Protein AF-A0A356DVQ6-F1 (afdb_monomer_lite)

Sequence (127 aa):
MVTLAAHTLTRSLMENEAKFTWEIQKTNPEKYNDLIEALSGITDPELGYSITELGLVREIKLTEQGAYVRMILTTPYCPYGPAMLEETRKKVEKTLGVPTTMEFGVEPWTPDMMEDDLFDPEWGLLP

Secondary structure (DSSP, 8-state):
--SHHHHHHHHHHHHHTTT-EETHHHH-HHHHHHHHHHHHT-B-TTT-SBTTTTT-EEEEEEETTEEEEEE--SSTT-TTHHHHHHHHHHHHHHHHSS-EEEEE--SPP-GGGS-TTS--TTS----

pLDDT: mean 77.13, std 18.26, range [39.28, 95.5]

Structure (mmCIF, N/CA/C/O backbone):
data_AF-A0A356DVQ6-F1
#
_entry.id   AF-A0A356DVQ6-F1
#
loop_
_atom_site.group_PDB
_atom_site.id
_atom_site.type_symbol
_atom_site.label_atom_id
_atom_site.label_alt_id
_atom_site.label_comp_id
_atom_site.label_asym_id
_atom_site.label_entity_id
_atom_site.label_seq_id
_atom_site.pdbx_PDB_ins_code
_atom_site.Cartn_x
_atom_site.Cartn_y
_atom_site.Cartn_z
_atom_site.occupancy
_atom_site.B_iso_or_equiv
_atom_site.auth_seq_id
_atom_site.auth_comp_id
_atom_site.auth_asym_id
_atom_site.auth_atom_id
_atom_site.pdbx_PDB_model_num
ATOM 1 N N . MET A 1 1 ? 34.374 -5.673 27.462 1.00 45.47 1 MET A N 1
ATOM 2 C CA . MET A 1 1 ? 34.010 -5.981 26.062 1.00 45.47 1 MET A CA 1
ATOM 3 C C . MET A 1 1 ? 32.486 -6.093 25.928 1.00 45.47 1 MET A C 1
ATOM 5 O O . MET A 1 1 ? 31.985 -7.157 25.611 1.00 45.47 1 MET A O 1
ATOM 9 N N . VAL A 1 2 ? 31.732 -5.024 26.220 1.00 42.38 2 VAL A N 1
ATOM 10 C CA . VAL A 1 2 ? 30.244 -5.045 26.177 1.00 42.38 2 VAL A CA 1
ATOM 11 C C . VAL A 1 2 ? 29.693 -3.950 25.240 1.00 42.38 2 VAL A C 1
ATOM 13 O O . VAL A 1 2 ? 28.496 -3.734 25.148 1.00 42.38 2 VAL A O 1
ATOM 16 N N . THR A 1 3 ? 30.559 -3.253 24.496 1.00 43.03 3 THR A N 1
ATOM 17 C CA . THR A 1 3 ? 30.175 -2.034 23.755 1.00 43.03 3 THR A CA 1
ATOM 18 C C . THR A 1 3 ? 29.917 -2.265 22.260 1.00 43.03 3 THR A C 1
ATOM 20 O O . THR A 1 3 ? 29.282 -1.424 21.630 1.00 43.03 3 THR A O 1
ATOM 23 N N . LEU A 1 4 ? 30.353 -3.396 21.683 1.00 46.47 4 LEU A N 1
ATOM 24 C CA . LEU A 1 4 ? 30.175 -3.658 20.245 1.00 46.47 4 LEU A CA 1
ATOM 25 C C . LEU A 1 4 ? 28.797 -4.239 19.882 1.00 46.47 4 LEU A C 1
ATOM 27 O O . LEU A 1 4 ? 28.279 -3.903 18.827 1.00 46.47 4 LEU A O 1
ATOM 31 N N . ALA A 1 5 ? 28.178 -5.057 20.740 1.00 47.72 5 ALA A N 1
ATOM 32 C CA . ALA A 1 5 ? 26.908 -5.716 20.406 1.00 47.72 5 ALA A CA 1
ATOM 33 C C . ALA A 1 5 ? 25.700 -4.757 20.424 1.00 47.72 5 ALA A C 1
ATOM 35 O O . ALA A 1 5 ? 24.781 -4.906 19.626 1.00 47.72 5 ALA A O 1
ATOM 36 N N . ALA A 1 6 ? 25.715 -3.741 21.296 1.00 44.97 6 ALA A N 1
ATOM 37 C CA . ALA A 1 6 ? 24.623 -2.771 21.385 1.00 44.97 6 ALA A CA 1
ATOM 38 C C . ALA A 1 6 ? 24.583 -1.810 20.183 1.00 44.97 6 ALA A C 1
ATOM 40 O O . ALA A 1 6 ? 23.506 -1.419 19.760 1.00 44.97 6 ALA A O 1
ATOM 41 N N . HIS A 1 7 ? 25.734 -1.461 19.593 1.00 39.28 7 HIS A N 1
ATOM 42 C CA . HIS A 1 7 ? 25.782 -0.544 18.445 1.00 39.28 7 HIS A CA 1
ATOM 43 C C . HIS A 1 7 ? 25.234 -1.158 17.151 1.00 39.28 7 HIS A C 1
ATOM 45 O O . HIS A 1 7 ? 24.667 -0.437 16.333 1.00 39.28 7 HIS A O 1
ATOM 51 N N . THR A 1 8 ? 25.383 -2.471 16.962 1.00 43.53 8 THR A N 1
ATOM 52 C CA . THR A 1 8 ? 24.876 -3.160 15.766 1.00 43.53 8 THR A CA 1
ATOM 53 C C . THR A 1 8 ? 23.355 -3.321 15.813 1.00 43.53 8 THR A C 1
ATOM 55 O O . THR A 1 8 ? 22.689 -3.125 14.801 1.00 43.53 8 THR A O 1
ATOM 58 N N . LEU A 1 9 ? 22.792 -3.591 16.998 1.00 47.69 9 LEU A N 1
ATOM 59 C CA . LEU A 1 9 ? 21.346 -3.759 17.177 1.00 47.69 9 LEU A CA 1
ATOM 60 C C . LEU A 1 9 ? 20.579 -2.436 17.033 1.00 47.69 9 LEU A C 1
ATOM 62 O O . LEU A 1 9 ? 19.538 -2.409 16.387 1.00 47.69 9 LEU A O 1
ATOM 66 N N . THR A 1 10 ? 21.107 -1.318 17.546 1.00 48.00 10 THR A N 1
ATOM 67 C CA . THR A 1 10 ? 20.453 -0.007 17.373 1.00 48.00 10 THR A CA 1
ATOM 68 C C . THR A 1 10 ? 20.476 0.459 15.917 1.00 48.00 10 THR A C 1
ATOM 70 O O . THR A 1 10 ? 19.539 1.107 15.468 1.00 48.00 10 THR A O 1
ATOM 73 N N . ARG A 1 11 ? 21.519 0.105 15.155 1.00 44.16 11 ARG A N 1
ATOM 74 C CA . ARG A 1 11 ? 21.627 0.441 13.730 1.00 44.16 11 ARG A CA 1
ATOM 75 C C . ARG A 1 11 ? 20.608 -0.328 12.880 1.00 44.16 11 ARG A C 1
ATOM 77 O O . ARG A 1 11 ? 19.922 0.289 12.079 1.00 44.16 11 ARG A O 1
ATOM 84 N N . SER A 1 12 ? 20.457 -1.632 13.114 1.00 46.06 12 SER A N 1
ATOM 85 C CA . SER A 1 12 ? 19.471 -2.470 12.413 1.00 46.06 12 SER A CA 1
ATOM 86 C C . SER A 1 12 ? 18.025 -2.029 12.689 1.00 46.06 12 SER A C 1
ATOM 88 O O . SER A 1 12 ? 17.215 -1.975 11.769 1.00 46.06 12 SER A O 1
ATOM 90 N N . LEU A 1 13 ? 17.716 -1.605 13.920 1.00 47.19 13 LEU A N 1
ATOM 91 C CA . LEU A 1 13 ? 16.396 -1.057 14.251 1.00 47.19 13 LEU A CA 1
ATOM 92 C C . LEU A 1 13 ? 16.146 0.318 13.605 1.00 47.19 13 LEU A C 1
ATOM 94 O O . LEU A 1 13 ? 15.023 0.590 13.200 1.00 47.19 13 LEU A O 1
ATOM 98 N N . MET A 1 14 ? 17.173 1.166 13.465 1.00 39.81 14 MET A N 1
ATOM 99 C CA . MET A 1 14 ? 17.046 2.474 12.799 1.00 39.81 14 MET A CA 1
ATOM 100 C C . MET A 1 14 ? 17.015 2.383 11.264 1.00 39.81 14 MET A C 1
ATOM 102 O O . MET A 1 14 ? 16.421 3.251 10.631 1.00 39.81 14 MET A O 1
ATOM 106 N N . GLU A 1 15 ? 17.618 1.353 10.661 1.00 44.97 15 GLU A N 1
ATOM 107 C CA . GLU A 1 15 ? 17.536 1.105 9.212 1.00 44.97 15 GLU A CA 1
ATOM 108 C C . GLU A 1 15 ? 16.154 0.566 8.799 1.00 44.97 15 GLU A C 1
ATOM 110 O O . GLU A 1 15 ? 15.638 0.974 7.758 1.00 44.97 15 GLU A O 1
ATOM 115 N N . ASN A 1 16 ? 15.493 -0.235 9.646 1.00 44.19 16 ASN A N 1
ATOM 116 C CA . ASN A 1 16 ? 14.131 -0.722 9.380 1.00 44.19 16 ASN A CA 1
ATOM 117 C C . ASN A 1 16 ? 13.029 0.324 9.613 1.00 44.19 16 ASN A C 1
ATOM 119 O O . ASN A 1 16 ? 11.984 0.247 8.972 1.00 44.19 16 ASN A O 1
ATOM 123 N N . GLU A 1 17 ? 13.248 1.350 10.446 1.00 42.97 17 GLU A N 1
ATOM 124 C CA . GLU A 1 17 ? 12.274 2.450 10.588 1.00 42.97 17 GLU A CA 1
ATOM 125 C C . GLU A 1 17 ? 12.180 3.349 9.337 1.00 42.97 17 GLU A C 1
ATOM 127 O O . GLU A 1 17 ? 11.236 4.128 9.214 1.00 42.97 17 GLU A O 1
ATOM 132 N N . ALA A 1 18 ? 13.118 3.239 8.388 1.00 45.84 18 ALA A N 1
ATOM 133 C CA . ALA A 1 18 ? 13.131 4.043 7.163 1.00 45.84 18 ALA A CA 1
ATOM 134 C C . ALA A 1 18 ? 12.517 3.341 5.937 1.00 45.84 18 ALA A C 1
ATOM 136 O O . ALA A 1 18 ? 12.308 4.001 4.914 1.00 45.84 18 ALA A O 1
ATOM 137 N N . LYS A 1 19 ? 12.235 2.029 6.003 1.00 55.84 19 LYS A N 1
ATOM 138 C CA . LYS A 1 19 ? 11.825 1.260 4.818 1.00 55.84 19 LYS A CA 1
ATOM 139 C C . LYS A 1 19 ? 10.313 1.191 4.614 1.00 55.84 19 LYS A C 1
ATOM 141 O O . LYS A 1 19 ? 9.916 1.253 3.465 1.00 55.84 19 LYS A O 1
ATOM 146 N N . PHE A 1 20 ? 9.460 1.167 5.634 1.00 66.69 20 PHE A N 1
ATOM 147 C CA . PHE A 1 20 ? 8.008 1.419 5.514 1.00 66.69 20 PHE A CA 1
ATOM 148 C C . PHE A 1 20 ? 7.367 1.493 6.901 1.00 66.69 20 PHE A C 1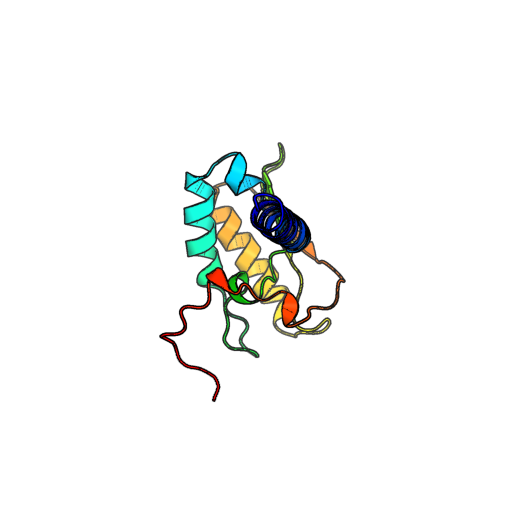
ATOM 150 O O . PHE A 1 20 ? 7.861 0.907 7.860 1.00 66.69 20 PHE A O 1
ATOM 157 N N . THR A 1 21 ? 6.233 2.185 7.012 1.00 74.50 21 THR A N 1
ATOM 158 C CA . THR A 1 21 ? 5.553 2.411 8.296 1.00 74.50 21 THR A CA 1
ATOM 159 C C . THR A 1 21 ? 4.180 1.753 8.288 1.00 74.50 21 THR A C 1
ATOM 161 O O . THR A 1 21 ? 3.197 2.322 7.819 1.00 74.50 21 THR A O 1
ATOM 164 N N . TRP A 1 22 ? 4.084 0.527 8.803 1.00 80.19 22 TRP A N 1
ATOM 165 C CA . TRP A 1 22 ? 2.796 -0.152 8.979 1.00 80.19 22 TRP A CA 1
ATOM 166 C C . TRP A 1 22 ? 2.337 0.007 10.428 1.00 80.19 22 TRP A C 1
ATOM 168 O O . TRP A 1 22 ? 2.590 -0.835 11.289 1.00 80.19 22 TRP A O 1
ATOM 178 N N . GLU A 1 23 ? 1.640 1.107 10.712 1.00 76.31 23 GLU A N 1
ATOM 179 C CA . GLU A 1 23 ? 1.121 1.404 12.055 1.00 76.31 23 GLU A CA 1
ATOM 180 C C . GLU A 1 23 ? 0.140 0.332 12.555 1.00 76.31 23 GLU A C 1
ATOM 182 O O . GLU A 1 23 ? -0.004 0.117 13.765 1.00 76.31 23 GLU A O 1
ATOM 187 N N . ILE A 1 24 ? -0.495 -0.392 11.626 1.00 74.31 24 ILE A N 1
ATOM 188 C CA . ILE A 1 24 ? -1.408 -1.490 11.947 1.00 74.31 24 ILE A CA 1
ATOM 189 C C . ILE A 1 24 ? -0.727 -2.629 12.721 1.00 74.31 24 ILE A C 1
ATOM 191 O O . ILE A 1 24 ? -1.367 -3.247 13.564 1.00 74.31 24 ILE A O 1
ATOM 195 N N . GLN A 1 25 ? 0.580 -2.850 12.540 1.00 74.50 25 GLN A N 1
ATOM 196 C CA . GLN A 1 25 ? 1.323 -3.872 13.286 1.00 74.50 25 GLN A CA 1
ATOM 197 C C . GLN A 1 25 ? 1.318 -3.601 14.800 1.00 74.50 25 GLN A C 1
ATOM 199 O O . GLN A 1 25 ? 1.202 -4.523 15.605 1.00 74.50 25 GLN A O 1
ATOM 204 N N . LYS A 1 26 ? 1.431 -2.325 15.192 1.00 73.62 26 LYS A N 1
ATOM 205 C CA . LYS A 1 26 ? 1.471 -1.900 16.601 1.00 73.62 26 LYS A CA 1
ATOM 206 C C . LYS A 1 26 ? 0.073 -1.807 17.218 1.00 73.62 26 LYS A C 1
ATOM 208 O O . LYS A 1 26 ? -0.073 -1.990 18.422 1.00 73.62 26 LYS A O 1
ATOM 213 N N . THR A 1 27 ? -0.937 -1.489 16.410 1.00 75.94 27 THR A N 1
ATOM 214 C CA . THR A 1 27 ? -2.303 -1.199 16.875 1.00 75.94 27 THR A CA 1
ATOM 215 C C . THR A 1 27 ? -3.233 -2.415 16.822 1.00 75.94 27 THR A C 1
ATOM 217 O O . THR A 1 27 ? -4.055 -2.577 17.722 1.00 75.94 27 THR A O 1
ATOM 220 N N . ASN A 1 28 ? -3.080 -3.289 15.821 1.00 78.75 28 ASN A N 1
ATOM 221 C CA . ASN A 1 28 ? -3.927 -4.459 15.562 1.00 78.75 28 ASN A CA 1
ATOM 222 C C . ASN A 1 28 ? -3.115 -5.604 14.910 1.00 78.75 28 ASN A C 1
ATOM 224 O O . ASN A 1 28 ? -3.196 -5.805 13.692 1.00 78.75 28 ASN A O 1
ATOM 228 N N . PRO A 1 29 ? -2.333 -6.372 15.692 1.00 77.00 29 PRO A N 1
ATOM 229 C CA . PRO A 1 29 ? -1.444 -7.409 15.161 1.00 77.00 29 PRO A CA 1
ATOM 230 C C . PRO A 1 29 ? -2.181 -8.547 14.433 1.00 77.00 29 PRO A C 1
ATOM 232 O O . PRO A 1 29 ? -1.636 -9.137 13.505 1.00 77.00 29 PRO A O 1
ATOM 235 N N . GLU A 1 30 ? -3.427 -8.845 14.803 1.00 79.25 30 GLU A N 1
ATOM 236 C CA . GLU A 1 30 ? -4.259 -9.842 14.125 1.00 79.25 30 GLU A CA 1
ATOM 237 C C . GLU A 1 30 ? -4.593 -9.425 12.687 1.00 79.25 30 GLU A C 1
ATOM 239 O O . GLU A 1 30 ? -4.391 -10.195 11.753 1.00 79.25 30 GLU A O 1
ATOM 244 N N . LYS A 1 31 ? -4.990 -8.162 12.492 1.00 82.25 31 LYS A N 1
ATOM 245 C CA . LYS A 1 31 ? -5.311 -7.615 11.168 1.00 82.25 31 LYS A CA 1
ATOM 246 C C . LYS A 1 31 ? -4.069 -7.415 10.309 1.00 82.25 31 LYS A C 1
ATOM 248 O O . LYS A 1 31 ? -4.159 -7.441 9.087 1.00 82.25 31 LYS A O 1
ATOM 253 N N . TYR A 1 32 ? -2.922 -7.183 10.945 1.00 82.94 32 TYR A N 1
ATOM 254 C CA . TYR A 1 32 ? -1.639 -7.091 10.260 1.00 82.94 32 TYR A CA 1
ATOM 255 C C . TYR A 1 32 ? -1.288 -8.405 9.547 1.00 82.94 32 TYR A C 1
ATOM 257 O O . TYR A 1 32 ? -0.965 -8.371 8.363 1.00 82.94 32 TYR A O 1
ATOM 265 N N . ASN A 1 33 ? -1.421 -9.551 10.222 1.00 82.19 33 ASN A N 1
ATOM 266 C CA . ASN A 1 33 ? -1.146 -10.853 9.604 1.00 82.19 33 ASN A CA 1
ATOM 267 C C . ASN A 1 33 ? -2.098 -11.135 8.434 1.00 82.19 33 ASN A C 1
ATOM 269 O O . ASN A 1 33 ? -1.643 -11.501 7.351 1.00 82.19 33 ASN A O 1
ATOM 273 N N . ASP A 1 34 ? -3.396 -10.869 8.621 1.00 87.00 34 ASP A N 1
ATOM 274 C CA . ASP A 1 34 ? -4.399 -11.032 7.563 1.00 87.00 34 ASP A CA 1
ATOM 275 C C . ASP A 1 34 ? -4.100 -10.132 6.349 1.00 87.00 34 ASP A C 1
ATOM 277 O O . ASP A 1 34 ? -4.356 -10.510 5.206 1.00 87.00 34 ASP A O 1
ATOM 281 N N . LEU A 1 35 ? -3.559 -8.927 6.570 1.00 87.81 35 LEU A N 1
ATOM 282 C CA . LEU A 1 35 ? -3.144 -8.025 5.495 1.00 87.81 35 LEU A CA 1
ATOM 283 C C . LEU A 1 35 ? -1.914 -8.527 4.750 1.00 87.81 35 LEU A C 1
ATOM 285 O O . LEU A 1 35 ? -1.908 -8.460 3.525 1.00 87.81 35 LEU A O 1
ATOM 289 N N . ILE A 1 36 ? -0.890 -9.008 5.456 1.00 86.19 36 ILE A N 1
ATOM 290 C CA . ILE A 1 36 ? 0.316 -9.558 4.826 1.00 86.19 36 ILE A CA 1
ATOM 291 C C . ILE A 1 36 ? -0.061 -10.737 3.928 1.00 86.19 36 ILE A C 1
ATOM 293 O O . ILE A 1 36 ? 0.298 -10.745 2.753 1.00 86.19 36 ILE A O 1
ATOM 297 N N . GLU A 1 37 ? -0.862 -11.676 4.435 1.00 87.38 37 GLU A N 1
ATOM 298 C CA . GLU A 1 37 ? -1.352 -12.817 3.653 1.00 87.38 37 GLU A CA 1
ATOM 299 C C . GLU A 1 37 ? -2.221 -12.369 2.469 1.00 87.38 37 GLU A C 1
ATOM 301 O O . GLU A 1 37 ? -2.154 -12.905 1.362 1.00 87.38 37 GLU A O 1
ATOM 306 N N . ALA A 1 38 ? -3.054 -11.352 2.674 1.00 89.75 38 ALA A N 1
ATOM 307 C CA . ALA A 1 38 ? -3.905 -10.845 1.617 1.00 89.75 38 ALA A CA 1
ATOM 308 C C . ALA A 1 38 ? -3.104 -10.151 0.500 1.00 89.75 38 ALA A C 1
ATOM 310 O O . ALA A 1 38 ? -3.435 -10.334 -0.676 1.00 89.75 38 ALA A O 1
ATOM 311 N N . LEU A 1 39 ? -2.092 -9.358 0.852 1.00 89.62 39 LEU A N 1
ATOM 312 C CA . LEU A 1 39 ? -1.301 -8.550 -0.076 1.00 89.62 39 LEU A CA 1
ATOM 313 C C . LEU A 1 39 ? -0.186 -9.344 -0.765 1.00 89.62 39 LEU A C 1
ATOM 315 O O . LEU A 1 39 ? 0.136 -9.023 -1.906 1.00 89.62 39 LEU A O 1
ATOM 319 N N . SER A 1 40 ? 0.329 -10.411 -0.147 1.00 86.94 40 SER A N 1
ATOM 320 C CA . SER A 1 40 ? 1.312 -11.305 -0.779 1.00 86.94 40 SER A CA 1
ATOM 321 C C . SER A 1 40 ? 0.776 -11.988 -2.042 1.00 86.94 40 SER A C 1
ATOM 323 O O . SER A 1 40 ? 1.539 -12.349 -2.933 1.00 86.94 40 SER A O 1
ATOM 325 N N . GLY A 1 41 ? -0.549 -12.108 -2.173 1.00 86.94 41 GLY A N 1
ATOM 326 C CA . GLY A 1 41 ? -1.198 -12.630 -3.376 1.00 86.94 41 GLY A CA 1
ATOM 327 C C . GLY A 1 41 ? -1.235 -11.671 -4.575 1.00 86.94 41 GLY A C 1
ATOM 328 O O . GLY A 1 41 ? -1.733 -12.073 -5.623 1.00 86.94 41 GLY A O 1
ATOM 329 N N . ILE A 1 42 ? -0.777 -10.422 -4.431 1.00 90.00 42 ILE A N 1
ATOM 330 C CA . ILE A 1 42 ? -0.715 -9.441 -5.524 1.00 90.00 42 ILE A CA 1
ATOM 331 C C . ILE A 1 42 ? 0.725 -9.381 -6.028 1.00 90.00 42 ILE A C 1
ATOM 333 O O . ILE A 1 42 ? 1.628 -8.991 -5.287 1.00 90.00 42 ILE A O 1
ATOM 337 N N . THR A 1 43 ? 0.929 -9.736 -7.294 1.00 89.38 43 THR A N 1
ATOM 338 C CA . THR A 1 43 ? 2.253 -9.880 -7.916 1.00 89.38 43 THR A CA 1
ATOM 339 C C . THR A 1 43 ? 2.467 -8.830 -9.002 1.00 89.38 43 THR A C 1
ATOM 341 O O . THR A 1 43 ? 1.557 -8.542 -9.779 1.00 89.38 43 THR A O 1
ATOM 344 N N . ASP A 1 44 ? 3.675 -8.270 -9.080 1.00 86.25 44 ASP A N 1
ATOM 345 C CA . ASP A 1 44 ? 4.103 -7.458 -10.220 1.00 86.25 44 ASP A CA 1
ATOM 346 C C . ASP A 1 44 ? 4.352 -8.391 -11.427 1.00 86.25 44 ASP A C 1
ATOM 348 O O . ASP A 1 44 ? 5.225 -9.260 -11.350 1.00 86.25 44 ASP A O 1
ATOM 352 N N . PRO A 1 45 ? 3.603 -8.263 -12.540 1.00 85.31 45 PRO A N 1
ATOM 353 C CA . PRO A 1 45 ? 3.725 -9.166 -13.686 1.00 85.31 45 PRO A CA 1
ATOM 354 C C . PRO A 1 45 ? 5.052 -9.027 -14.448 1.00 85.31 45 PRO A C 1
ATOM 356 O O . PRO A 1 45 ? 5.388 -9.918 -15.225 1.00 85.31 45 PRO A O 1
ATOM 359 N N . GLU A 1 46 ? 5.795 -7.936 -14.250 1.00 85.31 46 GLU A N 1
ATOM 360 C CA . GLU A 1 46 ? 7.082 -7.694 -14.905 1.00 85.31 46 GLU A CA 1
ATOM 361 C C . GLU A 1 46 ? 8.233 -8.348 -14.133 1.00 85.31 46 GLU A C 1
ATOM 363 O O . GLU A 1 46 ? 9.139 -8.917 -14.742 1.00 85.31 46 GLU A O 1
ATOM 368 N N . LEU A 1 47 ? 8.201 -8.277 -12.797 1.00 83.19 47 LEU A N 1
ATOM 369 C CA . LEU A 1 47 ? 9.263 -8.822 -11.941 1.00 83.19 47 LEU A CA 1
ATOM 370 C C . LEU A 1 47 ?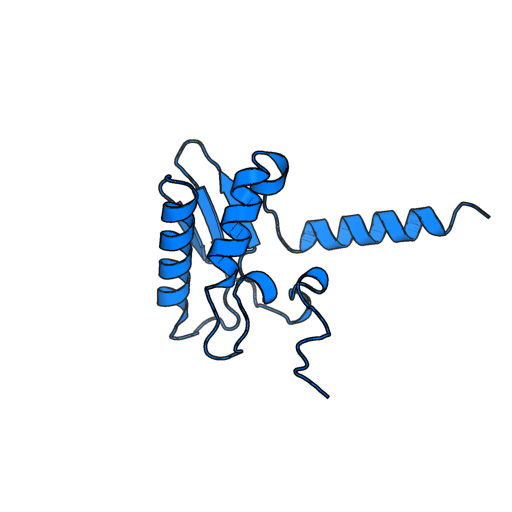 8.947 -10.206 -11.360 1.00 83.19 47 LEU A C 1
ATOM 372 O O . LEU A 1 47 ? 9.867 -10.914 -10.966 1.00 83.19 47 LEU A O 1
ATOM 376 N N . GLY A 1 48 ? 7.675 -10.607 -11.307 1.00 84.88 48 GL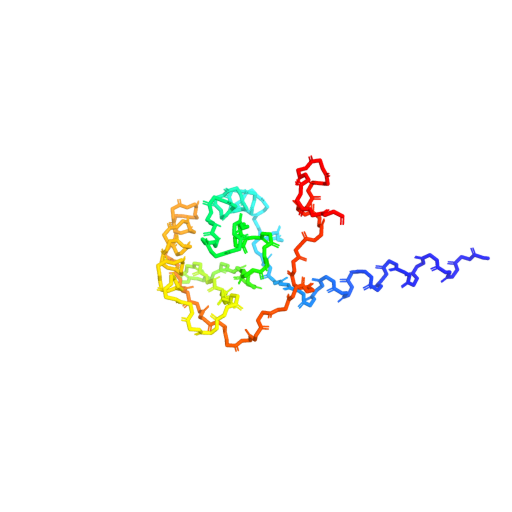Y A N 1
ATOM 377 C CA . GLY A 1 48 ? 7.244 -11.907 -10.783 1.00 84.88 48 GLY A CA 1
ATOM 378 C C . GLY A 1 48 ? 7.224 -12.022 -9.254 1.00 84.88 48 GLY A C 1
ATOM 379 O O . GLY A 1 48 ? 6.974 -13.112 -8.749 1.00 84.88 48 GLY A O 1
ATOM 380 N N . TYR A 1 49 ? 7.443 -10.922 -8.528 1.00 87.00 49 TYR A N 1
ATOM 381 C CA . TYR A 1 49 ? 7.428 -10.866 -7.060 1.00 87.00 49 TYR A CA 1
ATOM 382 C C . TYR A 1 49 ? 6.188 -10.143 -6.531 1.00 87.00 49 TYR A C 1
ATOM 384 O O . TYR A 1 49 ? 5.583 -9.319 -7.227 1.00 87.00 49 TYR A O 1
ATOM 392 N N . SER A 1 50 ? 5.795 -10.442 -5.294 1.00 89.12 50 SER A N 1
ATOM 393 C CA . SER A 1 50 ? 4.670 -9.778 -4.641 1.00 89.12 50 SER A CA 1
ATOM 394 C C . SER A 1 50 ? 4.967 -8.315 -4.313 1.00 89.12 50 SER A C 1
ATOM 396 O O . SER A 1 50 ? 6.109 -7.904 -4.100 1.00 89.12 50 SER A O 1
ATOM 398 N N . ILE A 1 51 ? 3.911 -7.510 -4.209 1.00 89.81 51 ILE A N 1
ATOM 399 C CA . ILE A 1 51 ? 4.025 -6.097 -3.819 1.00 89.81 51 ILE A CA 1
ATOM 400 C C . ILE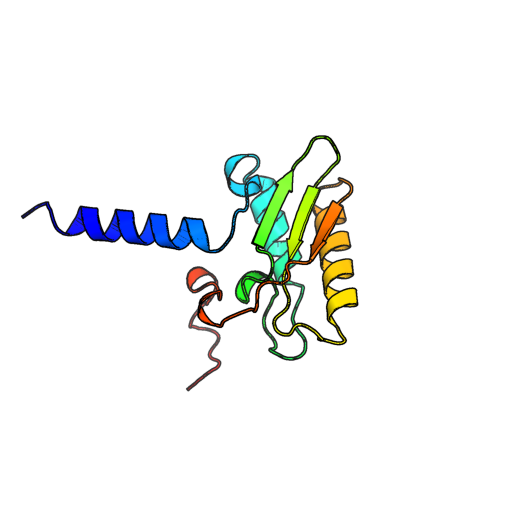 A 1 51 ? 4.582 -5.916 -2.396 1.00 89.81 51 ILE A C 1
ATOM 402 O O . ILE A 1 51 ? 5.102 -4.845 -2.078 1.00 89.81 51 ILE A O 1
ATOM 406 N N . THR A 1 52 ? 4.464 -6.943 -1.548 1.00 88.25 52 THR A N 1
ATOM 407 C CA . THR A 1 52 ? 5.023 -6.980 -0.192 1.00 88.25 52 THR A CA 1
ATOM 408 C C . THR A 1 52 ? 6.510 -7.314 -0.205 1.00 88.25 52 THR A C 1
ATOM 410 O O . THR A 1 52 ? 7.272 -6.608 0.442 1.00 88.25 52 THR A O 1
ATOM 413 N N . GLU A 1 53 ? 6.944 -8.306 -0.990 1.00 85.44 53 GLU A N 1
ATOM 414 C CA . GLU A 1 53 ? 8.370 -8.664 -1.133 1.00 85.44 53 GLU A CA 1
ATOM 415 C C . GLU A 1 53 ? 9.171 -7.542 -1.796 1.00 85.44 53 GLU A C 1
ATOM 417 O O . GLU A 1 53 ? 10.294 -7.238 -1.404 1.00 85.44 53 GLU A O 1
ATOM 422 N N . LEU A 1 54 ? 8.565 -6.878 -2.783 1.00 88.06 54 LEU A N 1
ATOM 423 C CA . LEU A 1 54 ? 9.151 -5.716 -3.442 1.00 88.06 54 LEU A CA 1
ATOM 424 C C . LEU A 1 54 ? 9.127 -4.455 -2.564 1.00 88.06 54 LEU A C 1
ATOM 426 O O . LEU A 1 54 ? 9.648 -3.425 -2.984 1.00 88.06 54 LEU A O 1
ATOM 430 N N . GLY A 1 55 ? 8.493 -4.478 -1.387 1.00 89.19 55 GLY A N 1
ATOM 431 C CA . GLY A 1 55 ? 8.403 -3.307 -0.511 1.00 89.19 55 GLY A CA 1
ATOM 432 C C . GLY A 1 55 ? 7.643 -2.126 -1.132 1.00 89.19 55 GLY A C 1
ATOM 433 O O . GLY A 1 55 ? 7.901 -0.964 -0.797 1.00 89.19 55 GLY A O 1
ATOM 434 N N . LEU A 1 56 ? 6.709 -2.397 -2.055 1.00 90.88 56 LEU A N 1
ATOM 435 C CA . LEU A 1 56 ? 5.950 -1.361 -2.765 1.00 90.88 56 LEU A CA 1
ATOM 436 C C . LEU A 1 56 ? 4.921 -0.676 -1.867 1.00 90.88 56 LEU A C 1
ATOM 438 O O . LEU A 1 56 ? 4.563 0.476 -2.106 1.00 90.88 56 LEU A O 1
ATOM 442 N N . VAL A 1 57 ? 4.435 -1.359 -0.833 1.00 92.00 57 VAL A N 1
ATOM 443 C CA . VAL A 1 57 ? 3.474 -0.799 0.124 1.00 92.00 57 VAL A CA 1
ATOM 444 C C . VAL A 1 57 ? 4.230 -0.122 1.268 1.00 92.00 57 VAL A C 1
ATOM 446 O O . VAL A 1 57 ? 4.723 -0.767 2.192 1.00 92.00 57 VAL A O 1
ATOM 449 N N . ARG A 1 58 ? 4.318 1.208 1.201 1.00 89.94 58 ARG A N 1
ATOM 450 C CA . ARG A 1 58 ? 5.168 2.039 2.068 1.00 89.94 58 ARG A CA 1
ATOM 451 C C . ARG A 1 58 ? 4.521 2.395 3.395 1.00 89.94 58 ARG A C 1
ATOM 453 O O . ARG A 1 58 ? 5.216 2.704 4.359 1.00 89.94 58 ARG A O 1
ATOM 460 N N . GLU A 1 59 ? 3.198 2.424 3.438 1.00 90.19 59 GLU A N 1
ATOM 461 C CA . GLU A 1 59 ? 2.472 2.819 4.637 1.00 90.19 59 GLU A CA 1
ATOM 462 C C . GLU A 1 59 ? 1.094 2.180 4.655 1.00 90.19 59 GLU A C 1
ATOM 464 O O . GLU A 1 59 ? 0.392 2.204 3.644 1.00 90.19 59 GLU A O 1
ATOM 469 N N . ILE A 1 60 ? 0.700 1.660 5.816 1.00 90.12 60 ILE A N 1
ATOM 470 C CA . ILE A 1 60 ? -0.684 1.284 6.103 1.00 90.12 60 ILE A CA 1
ATOM 471 C C . ILE A 1 60 ? -1.042 1.819 7.485 1.00 90.12 60 ILE A C 1
ATOM 473 O O . ILE A 1 60 ? -0.452 1.410 8.491 1.00 90.12 60 ILE A O 1
ATOM 477 N N . LYS A 1 61 ? -2.047 2.694 7.536 1.00 89.38 61 LYS A N 1
ATOM 478 C CA . LYS A 1 61 ? -2.596 3.230 8.787 1.00 89.38 61 LYS A CA 1
ATOM 479 C C . LYS A 1 61 ? -4.114 3.158 8.806 1.00 89.38 61 LYS A C 1
ATOM 481 O O . LYS A 1 61 ? -4.780 3.307 7.783 1.00 89.38 61 LYS A O 1
ATOM 486 N N . LEU A 1 62 ? -4.663 2.947 9.996 1.00 89.56 62 LEU A N 1
ATOM 487 C CA . LEU A 1 62 ? -6.093 3.052 10.248 1.00 89.56 62 LEU A CA 1
ATOM 488 C C . LEU A 1 62 ? -6.396 4.454 10.777 1.00 89.56 62 LEU A C 1
ATOM 490 O O . LEU A 1 62 ? -5.827 4.891 11.771 1.00 89.56 62 LEU A O 1
ATOM 494 N N . THR A 1 63 ? -7.295 5.154 10.096 1.00 88.06 63 THR A N 1
ATOM 495 C CA . THR A 1 63 ? -7.774 6.491 10.461 1.00 88.06 63 THR A CA 1
ATOM 496 C C . THR A 1 63 ? -9.254 6.430 10.835 1.00 88.06 63 THR A C 1
ATOM 498 O O . THR A 1 63 ? -9.927 5.428 10.586 1.00 88.06 63 THR A O 1
ATOM 501 N N . GLU A 1 64 ? -9.804 7.523 11.366 1.00 86.56 64 GLU A N 1
ATOM 502 C CA . GLU A 1 64 ? -11.248 7.636 11.632 1.00 86.56 64 GLU A CA 1
ATOM 503 C C . GLU A 1 64 ? -12.111 7.472 10.368 1.00 86.56 64 GLU A C 1
ATOM 505 O O . GLU A 1 64 ? -13.272 7.078 10.452 1.00 86.56 64 GLU A O 1
ATOM 510 N N . GLN A 1 65 ? -11.547 7.758 9.191 1.00 87.56 65 GLN A N 1
ATOM 511 C CA . GLN A 1 65 ? -12.242 7.699 7.904 1.00 87.56 65 GLN A CA 1
ATOM 512 C C . GLN A 1 65 ? -12.095 6.344 7.198 1.00 87.56 65 GLN A C 1
ATOM 514 O O . GLN A 1 65 ? -12.725 6.135 6.165 1.00 87.56 65 GLN A O 1
ATOM 519 N N . GLY A 1 66 ? -11.282 5.432 7.739 1.00 91.50 66 GLY A N 1
ATOM 520 C CA . GLY A 1 66 ? -10.955 4.147 7.124 1.00 91.50 66 GLY A CA 1
ATOM 521 C C . GLY A 1 66 ? -9.451 3.900 7.035 1.00 91.50 66 GLY A C 1
ATOM 522 O O . GLY A 1 66 ? -8.654 4.555 7.711 1.00 91.50 66 GLY A O 1
ATOM 523 N N . ALA A 1 67 ? -9.054 2.939 6.207 1.00 93.50 67 ALA A N 1
ATOM 524 C CA . ALA A 1 67 ? -7.649 2.637 5.978 1.00 93.50 67 ALA A CA 1
ATOM 525 C C . ALA A 1 67 ? -7.030 3.640 4.996 1.00 93.50 67 ALA A C 1
ATOM 527 O O . ALA A 1 67 ? -7.653 4.055 4.020 1.00 93.50 67 ALA A O 1
ATOM 528 N N . TYR A 1 68 ? -5.784 4.012 5.243 1.00 93.75 68 TYR A N 1
ATOM 529 C CA . TYR A 1 68 ? -4.952 4.748 4.306 1.00 93.75 68 TYR A CA 1
ATOM 530 C C . TYR A 1 68 ? -3.755 3.882 3.946 1.00 93.75 68 TYR A C 1
ATOM 532 O O . TYR A 1 68 ? -3.109 3.316 4.832 1.00 93.75 68 TYR A O 1
ATOM 540 N N . VAL A 1 69 ? -3.475 3.791 2.650 1.00 93.75 69 VAL A N 1
ATOM 541 C CA . VAL A 1 69 ? -2.395 2.975 2.104 1.00 93.75 69 VAL A CA 1
ATOM 542 C C . VAL A 1 69 ? -1.572 3.817 1.145 1.00 93.75 69 VAL A C 1
ATOM 544 O O . VAL A 1 69 ? -2.108 4.350 0.174 1.00 93.75 69 VAL A O 1
ATOM 547 N N . ARG A 1 70 ? -0.264 3.904 1.389 1.00 93.50 70 ARG A N 1
ATOM 548 C CA . ARG A 1 70 ? 0.689 4.549 0.482 1.00 93.50 70 ARG A CA 1
ATOM 549 C C . ARG A 1 70 ? 1.458 3.481 -0.275 1.00 93.50 70 ARG A C 1
ATOM 551 O O . ARG A 1 70 ? 2.098 2.633 0.345 1.00 93.50 70 ARG A O 1
ATOM 558 N N . MET A 1 71 ? 1.399 3.515 -1.602 1.00 92.75 71 MET A N 1
ATOM 559 C CA . MET A 1 71 ? 2.034 2.519 -2.467 1.00 92.75 71 MET A CA 1
ATOM 560 C C . MET A 1 71 ? 2.845 3.191 -3.577 1.00 92.75 71 MET A C 1
ATOM 562 O O . MET A 1 71 ? 2.444 4.224 -4.113 1.00 92.75 71 MET A O 1
ATOM 566 N N . ILE A 1 72 ? 3.982 2.594 -3.920 1.00 92.00 72 ILE A N 1
ATOM 567 C CA . ILE A 1 72 ? 4.867 3.010 -5.015 1.00 92.00 72 ILE A CA 1
ATOM 568 C C . ILE A 1 72 ? 4.854 1.949 -6.115 1.00 92.00 72 ILE A C 1
ATOM 570 O O . ILE A 1 72 ? 4.296 0.866 -5.944 1.00 92.00 72 ILE A O 1
ATOM 574 N N . LEU A 1 73 ? 5.470 2.253 -7.252 1.00 89.75 73 LEU A N 1
ATOM 575 C CA . LEU A 1 73 ? 5.639 1.300 -8.346 1.00 89.75 73 LEU A CA 1
ATOM 576 C C . LEU A 1 73 ? 7.121 1.090 -8.633 1.00 89.75 73 LEU A C 1
ATOM 578 O O . LEU A 1 73 ? 7.934 2.000 -8.470 1.00 89.75 73 LEU A O 1
ATOM 582 N N . THR A 1 74 ? 7.442 -0.101 -9.131 1.00 84.88 74 THR A N 1
ATOM 583 C CA . THR A 1 74 ? 8.777 -0.471 -9.620 1.00 84.88 74 THR A CA 1
ATOM 584 C C . THR A 1 74 ? 9.250 0.478 -10.723 1.00 84.88 74 THR A C 1
ATOM 586 O O . THR A 1 74 ? 10.424 0.839 -10.786 1.00 84.88 74 THR A O 1
ATOM 589 N N . THR A 1 75 ? 8.321 0.947 -11.565 1.00 81.38 75 THR A N 1
ATOM 590 C CA . THR A 1 75 ? 8.567 1.959 -12.597 1.00 81.38 75 THR A CA 1
ATOM 591 C C . THR A 1 75 ? 7.440 3.006 -12.654 1.00 81.38 75 THR A C 1
ATOM 593 O O . THR A 1 75 ? 6.263 2.664 -12.516 1.00 81.38 75 THR A O 1
ATOM 596 N N . PRO A 1 76 ? 7.756 4.294 -12.904 1.00 71.44 76 PRO A N 1
ATOM 597 C CA . PRO A 1 76 ? 6.791 5.402 -12.817 1.00 71.44 76 PRO A CA 1
ATOM 598 C C . PRO A 1 76 ? 5.681 5.373 -13.880 1.00 71.44 76 PRO A C 1
ATOM 600 O O . PRO A 1 76 ? 4.682 6.072 -13.739 1.00 71.44 76 PRO A O 1
ATOM 603 N N . TYR A 1 77 ? 5.847 4.580 -14.941 1.00 75.38 77 TYR A N 1
ATOM 604 C CA . TYR A 1 77 ? 4.898 4.476 -16.055 1.00 75.38 77 TYR A CA 1
ATOM 605 C C . TYR A 1 77 ? 4.452 3.033 -16.306 1.00 75.38 77 TYR A C 1
ATOM 607 O O . TYR A 1 77 ? 4.105 2.687 -17.435 1.00 75.38 77 TYR A O 1
ATOM 615 N N . CYS A 1 78 ? 4.474 2.185 -15.272 1.00 78.12 78 CYS A N 1
ATOM 616 C CA . CYS A 1 78 ? 4.018 0.806 -15.397 1.00 78.12 78 CYS A CA 1
ATOM 617 C C . CYS A 1 78 ? 2.562 0.774 -15.911 1.00 78.12 78 CYS A C 1
ATOM 619 O O . CYS A 1 78 ? 1.677 1.333 -15.251 1.00 78.12 78 CYS A O 1
ATOM 621 N N . PRO A 1 79 ? 2.271 0.119 -17.054 1.00 82.88 79 PRO A N 1
ATOM 622 C CA . PRO A 1 79 ? 0.914 0.055 -17.601 1.00 82.88 79 PRO A CA 1
ATOM 623 C C . PRO A 1 79 ? -0.059 -0.675 -16.663 1.00 82.88 79 PRO A C 1
ATOM 625 O O . PRO A 1 79 ? -1.261 -0.413 -16.694 1.00 82.88 79 PRO A O 1
ATOM 628 N N . TYR A 1 80 ? 0.463 -1.546 -15.797 1.00 85.88 80 TYR A N 1
ATOM 629 C CA . TYR A 1 80 ? -0.302 -2.289 -14.797 1.00 85.88 80 TYR A CA 1
ATOM 630 C C . TYR A 1 80 ? -0.492 -1.527 -13.481 1.00 85.88 80 TYR A C 1
ATOM 632 O O . TYR A 1 80 ? -1.317 -1.931 -12.665 1.00 85.88 80 TYR A O 1
ATOM 640 N N . GLY A 1 81 ? 0.203 -0.400 -13.284 1.00 86.88 81 GLY A N 1
ATOM 641 C CA . GLY A 1 81 ? 0.175 0.374 -12.042 1.00 86.88 81 GLY A CA 1
ATOM 642 C C . GLY A 1 81 ? -1.236 0.712 -11.542 1.00 86.88 81 GLY A C 1
ATOM 643 O O . GLY A 1 81 ? -1.556 0.389 -10.398 1.00 86.88 81 GLY A O 1
ATOM 644 N N . PRO A 1 82 ? -2.129 1.282 -12.377 1.00 89.62 82 PRO A N 1
ATOM 645 C CA . PRO A 1 82 ? -3.504 1.570 -11.967 1.00 89.62 82 PRO A CA 1
ATOM 646 C C . PRO A 1 82 ? -4.299 0.326 -11.549 1.00 89.62 82 PRO A C 1
ATOM 648 O O . PRO A 1 82 ? -5.102 0.398 -10.621 1.00 89.62 82 PRO A O 1
ATOM 651 N N . ALA A 1 83 ? -4.076 -0.813 -12.213 1.00 91.12 83 ALA A N 1
ATOM 652 C CA . ALA A 1 83 ? -4.749 -2.066 -11.883 1.00 91.12 83 ALA A CA 1
ATOM 653 C C . ALA A 1 83 ? -4.244 -2.633 -10.550 1.00 91.12 83 ALA A C 1
ATOM 655 O O . ALA A 1 83 ? -5.061 -2.997 -9.709 1.00 91.12 83 ALA A O 1
ATOM 656 N N . MET A 1 84 ? -2.927 -2.620 -10.327 1.00 91.19 84 MET A N 1
ATOM 657 C CA . MET A 1 84 ? -2.314 -3.054 -9.069 1.00 91.19 84 MET A CA 1
ATOM 658 C C . MET A 1 84 ? -2.765 -2.185 -7.891 1.00 91.19 84 MET A C 1
ATOM 660 O O . MET A 1 84 ? -3.141 -2.714 -6.852 1.00 91.19 84 MET A O 1
ATOM 664 N N . LEU A 1 85 ? -2.797 -0.856 -8.048 1.00 92.06 85 LEU A N 1
ATOM 665 C CA . LEU A 1 85 ? -3.284 0.060 -7.006 1.00 92.06 85 LEU A CA 1
ATOM 666 C C . LEU A 1 85 ? -4.741 -0.234 -6.622 1.00 92.06 85 LEU A C 1
ATOM 668 O O . LEU A 1 85 ? -5.092 -0.248 -5.442 1.00 92.06 85 LEU A O 1
ATOM 672 N N . GLU A 1 86 ? -5.589 -0.482 -7.618 1.00 93.56 86 GLU A N 1
ATOM 673 C CA . GLU A 1 86 ? -7.002 -0.791 -7.412 1.00 93.56 86 GLU A CA 1
ATOM 674 C C . GLU A 1 86 ? -7.216 -2.183 -6.799 1.00 93.56 86 GLU A C 1
ATOM 676 O O . GLU A 1 86 ? -8.100 -2.364 -5.957 1.00 93.56 86 GLU A O 1
ATOM 681 N N . GLU A 1 87 ? -6.413 -3.170 -7.195 1.00 94.44 87 GLU A N 1
ATOM 682 C CA . GLU A 1 87 ? -6.418 -4.503 -6.596 1.00 94.44 87 GLU A CA 1
ATOM 683 C C . GLU A 1 87 ? -5.991 -4.448 -5.127 1.00 94.44 87 GLU A C 1
ATOM 685 O O . GLU A 1 87 ? -6.711 -4.961 -4.266 1.00 94.44 87 GLU A O 1
ATOM 690 N N . THR A 1 88 ? -4.900 -3.736 -4.829 1.00 94.50 88 THR A N 1
ATOM 691 C CA . THR A 1 88 ? -4.428 -3.472 -3.464 1.00 94.50 88 THR A CA 1
ATOM 692 C C . THR A 1 88 ? -5.528 -2.830 -2.631 1.00 94.50 88 THR A C 1
ATOM 694 O O . THR A 1 88 ? -5.869 -3.350 -1.569 1.00 94.50 88 THR A O 1
ATOM 697 N N . ARG A 1 89 ? -6.167 -1.764 -3.135 1.00 95.25 89 ARG A N 1
ATOM 698 C CA . ARG A 1 89 ? -7.284 -1.097 -2.450 1.00 95.25 89 ARG A CA 1
ATOM 699 C C . ARG A 1 89 ? -8.392 -2.083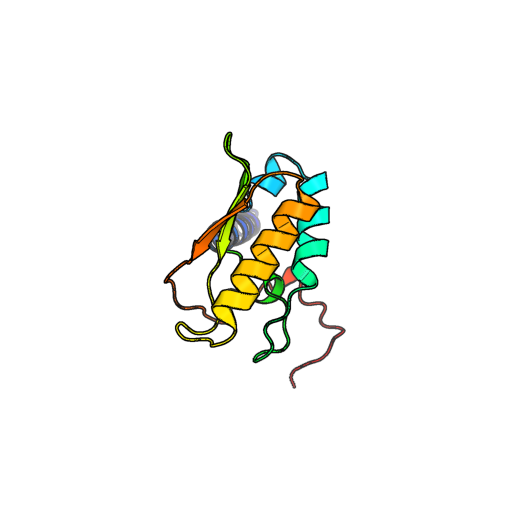 -2.092 1.00 95.25 89 ARG A C 1
ATOM 701 O O . ARG A 1 89 ? -8.760 -2.199 -0.927 1.00 95.25 89 ARG A O 1
ATOM 708 N N . LYS A 1 90 ? -8.901 -2.829 -3.077 1.00 95.50 90 LYS A N 1
ATOM 709 C CA . LYS A 1 90 ? -9.984 -3.807 -2.874 1.00 95.50 90 LYS A CA 1
ATOM 710 C C . LYS A 1 90 ? -9.605 -4.889 -1.875 1.00 95.50 90 LYS A C 1
ATOM 712 O O . LYS A 1 90 ? -10.454 -5.327 -1.098 1.00 95.50 90 LYS A O 1
ATOM 717 N N . LYS A 1 91 ? -8.352 -5.344 -1.905 1.00 94.75 91 LYS A N 1
ATOM 718 C CA . LYS A 1 91 ? -7.871 -6.380 -0.998 1.00 94.75 91 LYS A CA 1
ATOM 719 C C . LYS A 1 91 ? -7.831 -5.870 0.440 1.00 94.75 91 LYS A C 1
ATOM 721 O O . LYS A 1 91 ? -8.381 -6.530 1.316 1.00 94.75 91 LYS A O 1
ATOM 726 N N . VAL A 1 92 ? -7.297 -4.670 0.659 1.00 93.94 92 VAL A N 1
ATOM 727 C CA . VAL A 1 92 ? -7.275 -4.016 1.976 1.00 93.94 92 VAL A CA 1
ATOM 728 C C . VAL A 1 92 ? -8.692 -3.770 2.496 1.00 93.94 92 VAL A C 1
ATOM 730 O O . VAL A 1 92 ? -8.983 -4.115 3.640 1.00 93.94 92 VAL A O 1
ATOM 733 N N . GLU A 1 93 ? -9.607 -3.270 1.659 1.00 95.12 93 GLU A N 1
ATOM 734 C CA . GLU A 1 93 ? -11.013 -3.069 2.045 1.00 95.12 93 GLU A CA 1
ATOM 735 C C . GLU A 1 93 ? -11.689 -4.375 2.457 1.00 95.12 93 GLU A C 1
ATOM 737 O O . GLU A 1 93 ? -12.401 -4.419 3.459 1.00 95.12 93 GLU A O 1
ATOM 742 N N . LYS A 1 94 ? -11.453 -5.455 1.704 1.00 94.81 94 LYS A N 1
ATOM 743 C CA . LYS A 1 94 ? -12.011 -6.776 2.005 1.00 94.81 94 LYS A CA 1
ATOM 744 C C . LYS A 1 94 ? -11.463 -7.339 3.315 1.00 94.81 94 LYS A C 1
ATOM 746 O O . LYS A 1 94 ? -12.232 -7.921 4.075 1.00 94.81 94 LYS A O 1
ATOM 751 N N . THR A 1 95 ? -10.165 -7.185 3.562 1.00 92.50 95 THR A N 1
ATOM 752 C CA . THR A 1 95 ? -9.505 -7.705 4.765 1.00 92.50 95 THR A CA 1
ATOM 753 C C . THR A 1 95 ? -9.894 -6.910 6.009 1.00 92.50 95 THR A C 1
ATOM 755 O O . THR A 1 95 ? -10.212 -7.489 7.042 1.00 92.50 95 THR A O 1
ATOM 758 N N . LEU A 1 96 ? -9.911 -5.578 5.922 1.00 90.62 96 LEU A N 1
ATOM 759 C CA . LEU A 1 96 ? -10.144 -4.715 7.082 1.00 90.62 96 LEU A CA 1
ATOM 760 C C . LEU A 1 96 ? -11.618 -4.358 7.301 1.00 90.62 96 LEU A C 1
ATOM 762 O O . LEU A 1 96 ? -11.971 -3.901 8.390 1.00 90.62 96 LEU A O 1
ATOM 766 N N . GLY A 1 97 ? -12.472 -4.542 6.291 1.00 93.19 97 GLY A N 1
ATOM 767 C CA . GLY A 1 97 ? -13.894 -4.202 6.345 1.00 93.19 97 GLY A CA 1
ATOM 768 C C . GLY A 1 97 ? -14.172 -2.697 6.413 1.00 93.19 97 GLY A C 1
ATOM 769 O O . GLY A 1 97 ? -15.251 -2.295 6.846 1.00 93.19 97 GLY A O 1
ATOM 770 N N . VAL A 1 98 ? -13.206 -1.863 6.022 1.00 93.38 98 VAL A N 1
ATOM 771 C CA . VAL A 1 98 ? -13.294 -0.395 6.053 1.00 93.38 98 VAL A CA 1
ATOM 772 C C . VAL A 1 98 ? -12.962 0.182 4.677 1.00 93.38 98 VAL A C 1
ATOM 774 O O . VAL A 1 98 ? -12.180 -0.431 3.949 1.00 93.38 98 VAL A O 1
ATOM 777 N N . PRO A 1 99 ? -13.516 1.351 4.304 1.00 94.19 99 PRO A N 1
ATOM 778 C CA . PRO A 1 99 ? -13.113 2.036 3.078 1.00 94.19 99 PRO A CA 1
ATOM 779 C C . PRO A 1 99 ? -11.609 2.329 3.097 1.00 94.19 99 PRO A C 1
ATOM 781 O O . PRO A 1 99 ? -11.053 2.654 4.149 1.00 94.19 99 PRO A O 1
ATOM 784 N N . THR A 1 100 ? -10.954 2.201 1.942 1.00 95.44 100 THR A N 1
ATOM 785 C CA . THR A 1 100 ? -9.505 2.399 1.822 1.00 95.44 100 THR A CA 1
ATOM 786 C C . THR A 1 100 ? -9.184 3.527 0.855 1.00 95.44 100 THR A C 1
ATOM 788 O O . THR A 1 100 ? -9.575 3.504 -0.312 1.00 95.44 100 THR A O 1
ATOM 791 N N . THR A 1 101 ? -8.421 4.504 1.339 1.00 94.88 101 THR A N 1
ATOM 792 C CA . THR A 1 101 ? -7.842 5.573 0.525 1.00 94.88 101 THR A CA 1
ATOM 793 C C . THR A 1 101 ? -6.438 5.170 0.090 1.00 94.88 101 THR A C 1
ATOM 795 O O . THR A 1 101 ? -5.600 4.852 0.932 1.00 94.88 101 THR A O 1
ATOM 798 N N . MET A 1 102 ? -6.180 5.208 -1.217 1.00 94.31 102 MET A N 1
ATOM 799 C CA . MET A 1 102 ? -4.854 4.958 -1.783 1.00 94.31 102 MET A CA 1
ATOM 800 C C . MET A 1 102 ? -4.129 6.276 -2.050 1.00 94.31 102 MET A C 1
ATOM 802 O O . MET A 1 102 ? -4.698 7.182 -2.661 1.00 94.31 102 MET A O 1
ATOM 806 N N . GLU A 1 103 ? -2.858 6.348 -1.674 1.00 92.62 103 GLU A N 1
ATOM 807 C CA . GLU A 1 103 ? -1.927 7.383 -2.111 1.00 92.62 103 GLU A CA 1
ATOM 808 C C . GLU A 1 103 ? -0.820 6.766 -2.966 1.00 92.62 103 GLU A C 1
ATOM 810 O O . GLU A 1 103 ? -0.192 5.775 -2.587 1.00 92.62 103 GLU A O 1
ATOM 815 N N . PHE A 1 104 ? -0.572 7.378 -4.123 1.00 90.44 104 PHE A N 1
ATOM 816 C CA . PHE A 1 104 ? 0.536 7.008 -4.990 1.00 90.44 104 PHE A CA 1
ATOM 817 C C . PHE A 1 104 ? 1.796 7.787 -4.604 1.00 90.44 104 PHE A C 1
ATOM 819 O O . PHE A 1 104 ? 1.838 9.015 -4.715 1.00 90.44 104 PHE A O 1
ATOM 826 N N . GLY A 1 105 ? 2.826 7.066 -4.169 1.00 86.81 105 GLY A N 1
ATOM 827 C CA . GLY A 1 105 ? 4.141 7.634 -3.907 1.00 86.81 105 GLY A CA 1
ATOM 828 C C . GLY A 1 105 ? 4.926 7.829 -5.204 1.00 86.81 105 GLY A C 1
ATOM 829 O O . GLY A 1 105 ? 5.003 6.934 -6.040 1.00 86.81 105 GLY A O 1
ATOM 830 N N . VAL A 1 106 ? 5.541 9.002 -5.356 1.00 83.88 106 VAL A N 1
ATOM 831 C CA . VAL A 1 106 ? 6.374 9.357 -6.523 1.00 83.88 106 VAL A CA 1
ATOM 832 C C . VAL A 1 106 ? 7.857 9.011 -6.337 1.00 83.88 106 VAL A C 1
ATOM 834 O O . VAL A 1 106 ? 8.687 9.367 -7.174 1.00 83.88 106 VAL A O 1
ATOM 837 N N . GLU A 1 107 ? 8.208 8.367 -5.223 1.00 85.69 107 GLU A N 1
ATOM 838 C CA . GLU A 1 107 ? 9.577 7.926 -4.958 1.00 85.69 107 GLU A CA 1
ATOM 839 C C . GLU A 1 107 ? 9.980 6.813 -5.945 1.00 85.69 107 GLU A C 1
ATOM 841 O O . GLU A 1 107 ? 9.182 5.911 -6.212 1.00 85.69 107 GLU A O 1
ATOM 846 N N . PRO A 1 108 ? 11.195 6.870 -6.520 1.00 85.56 108 PRO A N 1
ATOM 847 C CA . PRO A 1 108 ? 11.682 5.797 -7.369 1.00 85.56 108 PRO A CA 1
ATOM 848 C C . PRO A 1 108 ? 11.973 4.567 -6.513 1.00 85.56 108 PRO A C 1
ATOM 850 O O . PRO A 1 108 ? 12.694 4.651 -5.518 1.00 85.56 108 PRO A O 1
ATOM 853 N N . TRP A 1 109 ? 11.446 3.423 -6.933 1.00 88.19 109 TRP A N 1
ATOM 854 C CA . TRP A 1 109 ? 11.787 2.152 -6.318 1.00 88.19 109 TRP A CA 1
ATOM 855 C C . TRP A 1 109 ? 13.258 1.795 -6.574 1.00 88.19 109 TRP A C 1
ATOM 857 O O . TRP A 1 109 ? 13.777 1.993 -7.677 1.00 88.19 109 TRP A O 1
ATOM 867 N N . THR A 1 110 ? 13.926 1.247 -5.560 1.00 83.94 110 THR A N 1
ATOM 868 C CA . THR A 1 110 ? 15.273 0.677 -5.674 1.00 83.94 110 THR A CA 1
ATOM 869 C C . THR A 1 110 ? 15.291 -0.741 -5.097 1.00 83.94 110 THR A C 1
ATOM 871 O O . THR A 1 110 ? 14.555 -1.006 -4.150 1.00 83.94 110 THR A O 1
ATOM 874 N N . PRO A 1 111 ? 16.152 -1.652 -5.594 1.00 82.50 111 PRO A N 1
ATOM 875 C CA . PRO A 1 111 ? 16.225 -3.026 -5.081 1.00 82.50 111 PRO A CA 1
ATOM 876 C C . PRO A 1 111 ? 16.531 -3.142 -3.580 1.00 82.50 111 PRO A C 1
ATOM 8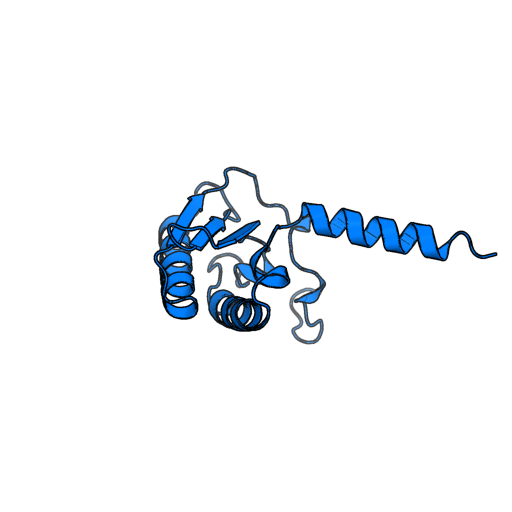78 O O . PRO A 1 111 ? 16.155 -4.124 -2.961 1.00 82.50 111 PRO A O 1
ATOM 881 N N . ASP A 1 112 ? 17.159 -2.128 -2.976 1.00 83.06 112 ASP A N 1
ATOM 882 C CA . ASP A 1 112 ? 17.389 -2.062 -1.522 1.00 83.06 112 ASP A CA 1
ATOM 883 C C . ASP A 1 112 ? 16.082 -2.006 -0.703 1.00 83.06 112 ASP A C 1
ATOM 885 O O . ASP A 1 112 ? 16.076 -2.286 0.493 1.00 83.06 112 ASP A O 1
ATOM 889 N N . MET A 1 113 ? 14.962 -1.648 -1.341 1.00 82.56 113 MET A N 1
ATOM 890 C CA . MET A 1 113 ? 13.635 -1.626 -0.722 1.00 82.56 113 MET A CA 1
ATOM 891 C C . MET A 1 113 ? 12.980 -3.009 -0.637 1.00 82.56 113 MET A C 1
ATOM 893 O O . MET A 1 113 ? 11.899 -3.103 -0.060 1.00 82.56 113 MET A O 1
ATOM 897 N N . MET A 1 114 ? 13.582 -4.047 -1.226 1.00 81.44 114 MET A N 1
ATOM 898 C CA . MET A 1 114 ? 13.085 -5.414 -1.087 1.00 81.44 114 MET A CA 1
ATOM 899 C C . MET A 1 114 ? 13.220 -5.889 0.361 1.00 81.44 114 MET A C 1
ATOM 901 O O . MET A 1 114 ? 14.189 -5.561 1.046 1.00 81.44 114 MET A O 1
ATOM 905 N N . GLU A 1 115 ? 12.243 -6.668 0.813 1.00 71.50 115 GLU A N 1
ATOM 906 C CA . GLU A 1 115 ? 12.247 -7.248 2.155 1.00 71.50 115 GLU A CA 1
ATOM 907 C C . GLU A 1 115 ? 13.092 -8.529 2.188 1.00 71.50 115 GLU A C 1
ATOM 909 O O . GLU A 1 115 ? 12.656 -9.577 1.713 1.00 71.50 115 GLU A O 1
ATOM 914 N N . ASP A 1 116 ? 14.288 -8.448 2.783 1.00 58.62 116 ASP A N 1
ATOM 915 C CA . ASP A 1 116 ? 15.195 -9.591 2.994 1.00 58.62 116 ASP A CA 1
ATOM 916 C C . ASP A 1 116 ? 14.589 -10.680 3.908 1.00 58.62 116 ASP A C 1
ATOM 918 O O . ASP A 1 116 ? 14.916 -11.852 3.759 1.00 58.62 116 ASP A O 1
ATOM 922 N N . ASP A 1 117 ? 13.691 -10.330 4.838 1.00 54.12 117 ASP A N 1
ATOM 923 C CA . ASP A 1 117 ? 13.110 -11.285 5.805 1.00 54.12 117 ASP A CA 1
ATOM 924 C C . ASP A 1 117 ? 11.908 -12.081 5.249 1.00 54.12 117 ASP A C 1
ATOM 926 O O . ASP A 1 117 ? 11.523 -13.100 5.825 1.00 54.12 117 ASP A O 1
ATOM 930 N N . LEU A 1 118 ? 11.307 -11.644 4.134 1.00 50.81 118 LEU A N 1
ATOM 931 C CA . LEU A 1 118 ? 10.281 -12.412 3.405 1.00 50.81 118 LEU A CA 1
ATOM 932 C C . LEU A 1 118 ? 10.890 -13.304 2.314 1.00 50.81 118 LEU A C 1
ATOM 934 O O . LEU A 1 118 ? 10.189 -14.112 1.705 1.00 50.81 118 LEU A O 1
ATOM 938 N N . PHE A 1 119 ? 12.196 -13.169 2.091 1.00 47.72 119 PHE A N 1
ATOM 939 C CA . PHE A 1 119 ? 12.973 -14.012 1.207 1.00 47.72 119 PHE A CA 1
ATOM 940 C C . PHE A 1 119 ? 13.248 -15.340 1.921 1.00 47.72 119 PHE A C 1
ATOM 942 O O . PHE A 1 119 ? 14.167 -15.442 2.729 1.00 47.72 119 PHE A O 1
ATOM 949 N N . ASP A 1 120 ? 12.450 -16.375 1.647 1.00 46.53 120 ASP A N 1
ATOM 950 C CA . ASP A 1 120 ? 12.870 -17.743 1.950 1.00 46.53 120 ASP A CA 1
ATOM 951 C C . ASP A 1 120 ? 13.916 -18.160 0.894 1.00 46.53 120 ASP A C 1
ATOM 953 O O . ASP A 1 120 ? 13.561 -18.352 -0.276 1.00 46.53 120 ASP A O 1
ATOM 957 N N . PRO A 1 121 ? 15.209 -18.300 1.255 1.00 43.25 121 PRO A N 1
ATOM 958 C CA . PRO A 1 121 ? 16.256 -18.697 0.318 1.00 43.25 121 PRO A CA 1
ATOM 959 C C . PRO A 1 121 ? 16.091 -20.129 -0.230 1.00 43.25 121 PRO A C 1
ATOM 961 O O . PRO A 1 121 ? 16.905 -20.556 -1.050 1.00 43.25 121 PRO A O 1
ATOM 964 N N . GLU A 1 122 ? 15.067 -20.886 0.178 1.00 40.69 122 GLU A N 1
ATOM 965 C CA . GLU A 1 122 ? 14.722 -22.180 -0.415 1.00 40.69 122 GLU A CA 1
ATOM 966 C C . GLU A 1 122 ? 14.001 -22.042 -1.773 1.00 40.69 122 GLU A C 1
ATOM 968 O O . GLU A 1 122 ? 14.063 -22.958 -2.599 1.00 40.69 122 GLU A O 1
ATOM 973 N N . TRP A 1 123 ? 13.403 -20.883 -2.087 1.00 53.94 123 TRP A N 1
ATOM 974 C CA . TRP A 1 123 ? 12.785 -20.622 -3.397 1.00 53.94 123 TRP A CA 1
ATOM 975 C C . TRP A 1 123 ? 13.745 -19.928 -4.367 1.00 53.94 123 TRP A C 1
ATOM 977 O O . TRP A 1 123 ? 13.576 -18.784 -4.785 1.00 53.94 123 TRP A O 1
ATOM 987 N N . GLY A 1 124 ? 14.782 -20.683 -4.732 1.00 52.03 124 GLY A N 1
ATOM 988 C CA . GLY A 1 124 ? 15.865 -20.260 -5.608 1.00 52.03 124 GLY A CA 1
ATOM 989 C C . GLY A 1 124 ? 15.419 -19.595 -6.910 1.00 52.03 124 GLY A C 1
ATOM 990 O O . GLY A 1 124 ? 15.047 -20.266 -7.869 1.00 52.03 124 GLY A O 1
ATOM 991 N N . LEU A 1 125 ? 15.603 -18.278 -6.973 1.00 51.06 125 LEU A N 1
ATOM 992 C CA . LEU A 1 125 ? 15.770 -17.506 -8.199 1.00 51.06 125 LEU A CA 1
ATOM 993 C C . LEU A 1 125 ? 16.770 -16.375 -7.934 1.00 51.06 125 LEU A C 1
ATOM 995 O O . LEU A 1 125 ? 16.387 -15.250 -7.633 1.00 51.06 125 LEU A O 1
ATOM 999 N N . LEU A 1 126 ? 18.062 -16.707 -7.998 1.00 42.19 126 LEU A N 1
ATOM 1000 C CA . LEU A 1 126 ? 19.056 -16.220 -8.972 1.00 42.19 126 LEU A CA 1
ATOM 1001 C C . LEU A 1 126 ? 20.449 -16.808 -8.603 1.00 42.19 126 LEU A C 1
ATOM 1003 O O . LEU A 1 126 ? 20.648 -17.178 -7.447 1.00 42.19 126 LEU A O 1
ATOM 1007 N N . PRO A 1 127 ? 21.354 -17.012 -9.584 1.00 49.59 127 PRO A N 1
ATOM 1008 C CA . PRO A 1 127 ? 22.575 -17.824 -9.447 1.00 49.59 127 PRO A CA 1
ATOM 1009 C C . PRO A 1 127 ? 23.659 -17.247 -8.529 1.00 49.59 127 PRO A C 1
ATOM 1011 O O . PRO A 1 127 ? 23.744 -16.005 -8.404 1.00 49.59 127 PRO A O 1
#

Radius of gyration: 15.99 Å; chains: 1; bounding box: 48×32×44 Å

Foldseek 3Di:
DPPPPVVVVVVVVVVVVPLAEEVCCVVPVPLVVLLVVLQQPQADPVPRGTQVQLSQFRYWDQDPQGIETEGEDQDPPPPCVVVSQVSSQVSSCVSVVGHYDYHYDPDHRDSVSGDPVVDPCVPDPDD